Protein AF-A0A1Q3C301-F1 (afdb_monomer_lite)

Foldseek 3Di:
DWWWKAALVRDIDIWDWDFKWFDDPPDTHGDPDDDPPTDMDTPRGPDDDPQIDTAHPPDGDTDHGDDDDDDPDDDDDDADPDPCPPVDDPQRDPVSVVVVVVVVD

pLDDT: mean 87.2, std 5.56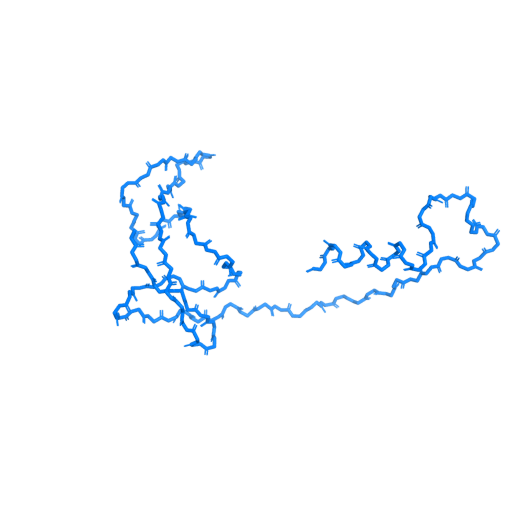, range [69.88, 94.62]

Sequence (105 aa):
MDVRVCTSEDSCRYARVSELFVYEKFYRVPAESAEAGDICALCGLDDIPIGETIADKITGKPLPAIKVEEPTVKMAFSINTSPFVGREGKYVTSRNLRDRLSREL

Radius of gyration: 21.72 Å; chains: 1; bounding box: 39×32×60 Å

InterPro domains:
  IPR009000 Translation protein, beta-barrel domain superfamily [SSF50447] (2-63)

Organism: Cephalotus follicularis (NCBI:txid3775)

Secondary structure (DSSP, 8-state):
-EEEEE-TTS-EEEEE--EEEEEETTEEEE-S---TT--EEEES--S--TT-EEE-TTT--PPPPP-PPPPS---------STTBTTB-S--SHHHHHHHHTTT-

Structure (mmCIF, N/CA/C/O backbone):
data_AF-A0A1Q3C301-F1
#
_entry.id   AF-A0A1Q3C301-F1
#
loop_
_atom_site.group_PDB
_atom_site.id
_atom_site.type_symbol
_atom_site.label_atom_id
_atom_site.label_alt_id
_atom_site.label_comp_id
_atom_site.label_asym_id
_atom_site.label_entity_id
_atom_site.label_seq_id
_atom_site.pdbx_PDB_ins_code
_atom_site.Cartn_x
_atom_site.Cartn_y
_atom_site.Cartn_z
_atom_site.occupancy
_atom_site.B_iso_or_equiv
_atom_site.auth_seq_id
_atom_site.auth_comp_id
_atom_site.auth_asym_id
_atom_site.auth_atom_id
_atom_site.pdbx_PDB_model_num
ATOM 1 N N . MET A 1 1 ? -1.293 7.584 19.315 1.00 81.38 1 MET A N 1
ATOM 2 C CA . MET A 1 1 ? -2.130 6.422 19.700 1.00 81.38 1 MET A CA 1
ATOM 3 C C . MET A 1 1 ? -1.373 5.138 19.377 1.00 81.38 1 MET A C 1
ATOM 5 O O . MET A 1 1 ? -0.902 5.016 18.254 1.00 81.38 1 MET A O 1
ATOM 9 N N . ASP A 1 2 ? -1.184 4.230 20.341 1.00 87.00 2 ASP A N 1
ATOM 10 C CA . ASP A 1 2 ? -0.484 2.954 20.100 1.00 87.00 2 ASP A CA 1
ATOM 11 C C . ASP A 1 2 ? -1.456 1.933 19.500 1.00 87.00 2 ASP A C 1
ATOM 13 O O . ASP A 1 2 ? -2.523 1.689 20.061 1.00 87.00 2 ASP A O 1
ATOM 17 N N . VAL A 1 3 ? -1.076 1.326 18.381 1.00 89.81 3 VAL A N 1
ATOM 18 C CA . VAL A 1 3 ? -1.897 0.378 17.621 1.00 89.81 3 VAL A CA 1
ATOM 19 C C . VAL A 1 3 ? -1.099 -0.874 17.290 1.00 89.81 3 VAL A C 1
ATOM 21 O O . VAL A 1 3 ? 0.133 -0.902 17.393 1.00 89.81 3 VAL A O 1
ATOM 24 N N . ARG A 1 4 ? -1.806 -1.925 16.883 1.00 89.62 4 ARG A N 1
ATOM 25 C CA . ARG A 1 4 ? -1.194 -3.149 16.383 1.00 89.62 4 ARG A CA 1
ATOM 26 C C . ARG A 1 4 ? -1.488 -3.281 14.897 1.00 89.62 4 ARG A C 1
ATOM 28 O O . ARG A 1 4 ? -2.645 -3.305 14.501 1.00 89.62 4 ARG A O 1
ATOM 35 N N . VAL A 1 5 ? -0.446 -3.360 14.084 1.00 89.00 5 VAL A N 1
ATOM 36 C CA . VAL A 1 5 ? -0.561 -3.618 12.647 1.00 89.00 5 VAL A CA 1
ATOM 37 C C . VAL A 1 5 ? -0.394 -5.112 12.443 1.00 89.00 5 VAL A C 1
ATOM 39 O O . VAL A 1 5 ? 0.609 -5.672 12.882 1.00 89.00 5 VAL A O 1
ATOM 42 N N . CYS A 1 6 ? -1.384 -5.755 11.842 1.00 87.94 6 CYS A N 1
ATOM 43 C CA . CYS A 1 6 ? -1.387 -7.188 11.596 1.00 87.94 6 CYS A CA 1
ATOM 44 C C . CYS A 1 6 ? -1.399 -7.479 10.102 1.00 87.94 6 CYS A C 1
ATOM 46 O O . CYS A 1 6 ? -2.154 -6.870 9.339 1.00 87.94 6 CYS A O 1
ATOM 48 N N . THR A 1 7 ? -0.575 -8.442 9.710 1.00 83.31 7 THR A N 1
ATOM 49 C CA . THR A 1 7 ? -0.526 -8.962 8.354 1.00 83.31 7 THR A CA 1
ATOM 50 C C . THR A 1 7 ? -1.623 -9.995 8.127 1.00 83.31 7 THR A C 1
ATOM 52 O O . THR A 1 7 ? -2.199 -10.561 9.060 1.00 83.31 7 THR A O 1
ATOM 55 N N . SER A 1 8 ? -1.861 -10.284 6.853 1.00 74.31 8 SER A N 1
ATOM 56 C CA . SER A 1 8 ? -2.686 -11.389 6.358 1.00 74.31 8 SER A CA 1
ATOM 57 C C . SER A 1 8 ? -2.339 -12.757 6.961 1.00 74.31 8 SER A C 1
ATOM 59 O O . SER A 1 8 ? -3.185 -13.644 6.996 1.00 74.31 8 SER A O 1
ATOM 61 N N . GLU A 1 9 ? -1.093 -12.932 7.411 1.00 70.12 9 GLU A N 1
ATOM 62 C CA . GLU A 1 9 ? -0.539 -14.183 7.946 1.00 70.12 9 GLU A CA 1
ATOM 63 C C . GLU A 1 9 ? -0.493 -14.197 9.487 1.00 70.12 9 GLU A C 1
ATOM 65 O O . GLU A 1 9 ? 0.259 -14.964 10.081 1.00 70.12 9 GLU A O 1
ATOM 70 N N . ASP A 1 10 ? -1.285 -13.336 10.140 1.00 69.88 10 ASP A N 1
ATOM 71 C CA . ASP A 1 10 ? -1.435 -13.235 11.605 1.00 69.88 10 ASP A CA 1
ATOM 72 C C . ASP A 1 10 ? -0.161 -12.785 12.355 1.00 69.88 10 ASP A C 1
ATOM 74 O O . ASP A 1 10 ? -0.095 -12.783 13.586 1.00 69.88 10 ASP A O 1
ATOM 78 N N . SER A 1 11 ? 0.862 -12.330 11.623 1.00 79.56 11 SER A N 1
ATOM 79 C CA . SER A 1 11 ? 2.011 -11.642 12.209 1.00 79.56 11 SER A CA 1
ATOM 80 C C . SER A 1 11 ? 1.614 -10.214 12.562 1.00 79.56 11 SER A C 1
ATOM 82 O O . SER A 1 11 ? 1.119 -9.470 11.716 1.00 79.56 11 SER A O 1
ATOM 84 N N . CYS A 1 12 ? 1.848 -9.803 13.806 1.00 83.62 12 CYS A N 1
ATOM 85 C CA . CYS A 1 12 ? 1.466 -8.481 14.283 1.00 83.62 12 CYS A CA 1
ATOM 86 C C . CYS A 1 12 ? 2.663 -7.722 14.866 1.00 83.62 12 CYS A C 1
ATOM 88 O O . CYS A 1 12 ? 3.451 -8.269 15.639 1.00 83.62 12 CYS A O 1
ATOM 90 N N . ARG A 1 13 ? 2.755 -6.426 14.555 1.00 87.62 13 ARG A N 1
ATOM 91 C CA . ARG A 1 13 ? 3.760 -5.500 15.091 1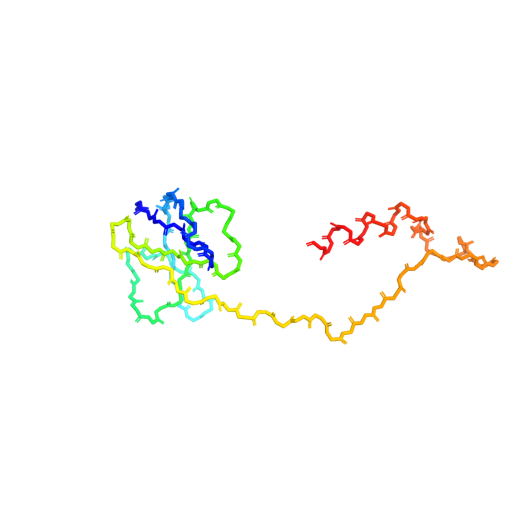.00 87.62 13 ARG A CA 1
ATOM 92 C C . ARG A 1 13 ? 3.110 -4.291 15.753 1.00 87.62 13 ARG A C 1
ATOM 94 O O . ARG A 1 13 ? 1.999 -3.895 15.403 1.00 87.62 13 ARG A O 1
ATOM 101 N N . TYR A 1 14 ? 3.806 -3.699 16.716 1.00 88.75 14 TYR A N 1
ATOM 102 C CA . TYR A 1 14 ? 3.351 -2.472 17.367 1.00 88.75 14 TYR A CA 1
ATOM 103 C C . TYR A 1 14 ? 3.784 -1.252 16.565 1.00 88.75 14 TYR A C 1
ATOM 105 O O . TYR A 1 14 ? 4.932 -1.166 16.135 1.00 88.75 14 TYR A O 1
ATOM 113 N N . ALA A 1 15 ? 2.868 -0.304 16.405 1.00 90.06 15 ALA A N 1
ATOM 114 C CA . ALA A 1 15 ? 3.126 0.969 15.753 1.00 90.06 15 ALA A CA 1
ATOM 115 C C . ALA A 1 15 ? 2.403 2.100 16.494 1.00 90.06 15 ALA A C 1
ATOM 117 O O . ALA A 1 15 ? 1.529 1.857 17.333 1.00 90.06 15 ALA A O 1
ATOM 118 N N . ARG A 1 16 ? 2.771 3.349 16.204 1.00 90.19 16 ARG A N 1
ATOM 119 C CA . ARG A 1 16 ? 2.183 4.525 16.847 1.00 90.19 16 ARG A CA 1
ATOM 120 C C . ARG A 1 16 ? 1.668 5.500 15.803 1.00 90.19 16 ARG A C 1
ATOM 122 O O . ARG A 1 16 ? 2.441 6.086 15.066 1.00 90.19 16 ARG A O 1
ATOM 129 N N . VAL A 1 17 ? 0.366 5.749 15.823 1.00 91.00 17 VAL A N 1
ATOM 130 C CA . VAL A 1 17 ? -0.251 6.811 15.024 1.00 91.00 17 VAL A CA 1
ATOM 131 C C . VAL A 1 17 ? 0.111 8.169 15.626 1.00 91.00 17 VAL A C 1
ATOM 133 O O . VAL A 1 17 ? -0.087 8.374 16.835 1.00 91.00 17 VAL A O 1
ATOM 136 N N . SER A 1 18 ? 0.620 9.075 14.789 1.00 91.69 18 SER A N 1
ATOM 137 C CA . SER A 1 18 ? 0.953 10.458 15.145 1.00 91.69 18 SER A CA 1
ATOM 138 C C . SER A 1 18 ? -0.182 11.434 14.842 1.00 91.69 18 SER A C 1
ATOM 140 O O . SER A 1 18 ? -0.533 12.230 15.706 1.00 91.69 18 SER A O 1
ATOM 142 N N . GLU A 1 19 ? -0.775 11.351 13.651 1.00 92.12 19 GLU A N 1
ATOM 143 C CA . GLU A 1 19 ? -1.835 12.256 13.189 1.00 92.12 19 GLU A CA 1
ATOM 144 C C . GLU A 1 19 ? -2.957 11.473 12.503 1.00 92.12 19 GLU A C 1
ATOM 146 O O . GLU A 1 19 ? -2.711 10.434 11.882 1.00 92.12 19 GLU A O 1
ATOM 151 N N . LEU A 1 20 ? -4.176 12.005 12.603 1.00 93.75 20 LEU A N 1
ATOM 152 C CA . LEU A 1 20 ? -5.387 11.478 11.986 1.00 93.75 20 LEU A CA 1
ATOM 153 C C . LEU A 1 20 ? -6.011 12.550 11.094 1.00 93.75 20 LEU A C 1
ATOM 155 O O . LEU A 1 20 ? -6.167 13.709 11.486 1.00 93.75 20 LEU A O 1
ATOM 159 N N . PHE A 1 21 ? -6.417 12.129 9.904 1.00 94.56 21 PHE A N 1
ATOM 160 C CA . PHE A 1 21 ? -7.169 12.954 8.980 1.00 94.56 21 PHE A CA 1
ATOM 161 C C . PHE A 1 21 ? -8.389 12.212 8.454 1.00 94.56 21 PHE A C 1
ATOM 163 O O . PHE A 1 21 ? -8.305 11.021 8.163 1.00 94.56 21 PHE A O 1
ATOM 170 N N . VAL A 1 22 ? -9.485 12.930 8.237 1.00 94.38 22 VAL A N 1
ATOM 171 C CA . VAL A 1 22 ? -10.695 12.413 7.584 1.00 94.38 22 VAL A CA 1
ATOM 172 C C . VAL A 1 22 ? -10.879 13.124 6.244 1.00 94.38 22 VAL A C 1
ATOM 174 O O . VAL A 1 22 ? -10.446 14.267 6.057 1.00 94.38 22 VAL A O 1
ATOM 177 N N . TYR A 1 23 ? -11.458 12.422 5.271 1.00 93.31 23 TYR A N 1
ATOM 178 C CA . TYR A 1 23 ? -11.775 13.001 3.971 1.00 93.31 23 TYR A CA 1
ATOM 179 C C . TYR A 1 23 ? -13.143 13.686 4.001 1.00 93.31 23 TYR A C 1
ATOM 181 O O . TYR A 1 23 ? -14.179 13.033 4.085 1.00 93.31 23 TYR A O 1
ATOM 189 N N . GLU A 1 24 ? -13.144 15.008 3.846 1.00 89.75 24 GLU A N 1
ATOM 190 C CA . GLU A 1 24 ? -14.348 15.796 3.605 1.00 89.75 24 GLU A CA 1
ATOM 191 C C . GLU A 1 24 ? -14.382 16.251 2.144 1.00 89.75 24 GLU A C 1
ATOM 193 O O . GLU A 1 24 ? -13.623 17.122 1.703 1.00 89.75 24 GLU A O 1
ATOM 198 N N . LYS A 1 25 ? -15.301 15.666 1.367 1.00 88.56 25 LYS A N 1
ATOM 199 C CA . LYS A 1 25 ? -15.420 15.883 -0.085 1.00 88.56 25 LYS A CA 1
ATOM 200 C C . LYS A 1 25 ? -14.111 15.525 -0.805 1.00 88.56 25 LYS A C 1
ATOM 202 O O . LYS A 1 25 ? -13.792 14.352 -0.947 1.00 88.56 25 LYS A O 1
ATOM 207 N N . PHE A 1 26 ? -13.368 16.530 -1.266 1.00 89.94 26 PHE A N 1
ATOM 208 C CA . PHE A 1 26 ? -12.097 16.381 -1.979 1.00 89.94 26 PHE A CA 1
ATOM 209 C C . PHE A 1 26 ? -10.895 16.824 -1.140 1.00 89.94 26 PHE A C 1
ATOM 211 O O . PHE A 1 26 ? -9.771 16.842 -1.638 1.00 89.94 26 PHE A O 1
ATOM 218 N N . TYR A 1 27 ? -11.127 17.207 0.116 1.00 89.94 27 TYR A N 1
ATOM 219 C CA . TYR A 1 27 ? -10.099 17.729 1.000 1.00 89.94 27 TYR A CA 1
ATOM 220 C C . TYR A 1 27 ? -9.877 16.793 2.174 1.00 89.94 27 TYR A C 1
ATOM 222 O O . TYR A 1 27 ? -10.782 16.114 2.654 1.00 89.94 27 TYR A O 1
ATOM 230 N N . ARG A 1 28 ? -8.633 16.778 2.639 1.00 92.25 28 ARG A N 1
ATOM 231 C CA . ARG A 1 28 ? -8.227 16.061 3.835 1.00 92.25 28 ARG A CA 1
ATOM 232 C C . ARG A 1 28 ? -8.170 17.055 4.990 1.00 92.25 28 ARG A C 1
ATOM 234 O O . ARG A 1 28 ? -7.402 18.013 4.911 1.00 92.25 28 ARG A O 1
ATOM 241 N N . VAL A 1 29 ? -8.955 16.826 6.039 1.00 93.81 29 VAL A N 1
ATOM 242 C CA . VAL A 1 29 ? -9.020 17.695 7.223 1.00 93.81 29 VAL A CA 1
ATOM 243 C C . VAL A 1 29 ? -8.489 16.961 8.460 1.00 93.81 29 VAL A C 1
ATOM 245 O O . VAL A 1 29 ? -8.722 15.757 8.584 1.00 93.81 29 VAL A O 1
ATOM 248 N N . PRO A 1 30 ? -7.734 17.629 9.355 1.00 94.62 30 PRO A N 1
ATOM 249 C CA . PRO A 1 30 ? -7.331 17.034 10.628 1.00 94.62 30 PRO A CA 1
ATOM 250 C C . PRO A 1 30 ? -8.563 16.694 11.470 1.00 94.62 30 PRO A C 1
ATOM 252 O O . PRO A 1 30 ? -9.489 17.501 11.543 1.00 94.62 30 PRO A O 1
ATOM 255 N N . ALA A 1 31 ? -8.561 15.532 12.118 1.00 93.00 31 ALA A N 1
ATOM 256 C CA . ALA A 1 31 ? -9.665 15.083 12.962 1.00 93.00 31 ALA A CA 1
ATOM 257 C C . ALA A 1 31 ? -9.142 14.469 14.267 1.00 93.00 31 ALA A C 1
ATOM 259 O O . ALA A 1 31 ? -8.067 13.872 14.293 1.00 93.00 31 ALA A O 1
ATOM 260 N N . GLU A 1 32 ? -9.910 14.598 15.351 1.00 91.38 32 GLU A N 1
ATOM 261 C CA . GLU A 1 32 ? -9.568 13.996 16.651 1.00 91.38 32 GLU A CA 1
ATOM 262 C C . GLU A 1 32 ? -10.016 12.532 16.762 1.00 91.38 32 GLU A C 1
ATOM 264 O O . GLU A 1 32 ? -9.425 11.752 17.507 1.00 91.38 32 GLU A O 1
ATOM 269 N N . SER A 1 33 ? -11.049 12.147 16.011 1.00 90.62 33 SER A N 1
ATOM 270 C CA . SER A 1 33 ? -11.583 10.785 15.977 1.00 90.62 33 SER A CA 1
ATOM 271 C C . SER A 1 33 ? -12.145 10.456 14.594 1.00 90.62 33 SER A C 1
ATOM 273 O O . SER A 1 33 ? -12.424 11.355 13.802 1.00 90.62 33 SER A O 1
ATOM 275 N N . ALA A 1 34 ? -12.248 9.161 14.303 1.00 92.75 34 ALA A N 1
ATOM 276 C CA . ALA A 1 34 ? -12.884 8.617 13.111 1.00 92.75 34 ALA A CA 1
ATOM 277 C C . ALA A 1 34 ? -13.752 7.432 13.539 1.00 92.75 34 ALA A C 1
ATOM 279 O O . ALA A 1 34 ? -13.371 6.676 14.442 1.00 92.75 34 ALA A O 1
ATOM 280 N N . GLU A 1 35 ? -14.906 7.277 12.905 1.00 92.50 35 GLU A N 1
ATOM 281 C CA . GLU A 1 35 ? -15.871 6.235 13.224 1.00 92.50 35 GLU A CA 1
ATOM 282 C C . GLU A 1 35 ? -15.895 5.132 12.159 1.00 92.50 35 GLU A C 1
ATOM 284 O O . GLU A 1 35 ? -15.283 5.211 11.090 1.00 92.50 35 GLU A O 1
ATOM 289 N N . ALA A 1 36 ? -16.597 4.042 12.471 1.00 92.12 36 ALA A N 1
ATOM 290 C CA . ALA A 1 36 ? -16.776 2.951 11.529 1.00 92.12 36 ALA A CA 1
ATOM 291 C C . ALA A 1 36 ? -17.567 3.432 10.301 1.00 92.12 36 ALA A C 1
ATOM 293 O O . ALA A 1 36 ? -18.718 3.843 10.417 1.00 92.12 36 ALA A O 1
ATOM 294 N N . GLY A 1 37 ? -16.953 3.321 9.122 1.00 90.75 37 GLY A N 1
ATOM 295 C CA . GLY A 1 37 ? -17.517 3.795 7.855 1.00 90.75 37 GLY A CA 1
ATOM 296 C C . GLY A 1 37 ? -16.777 4.996 7.268 1.00 90.75 37 GLY A C 1
ATOM 297 O O . GLY A 1 37 ? -16.924 5.260 6.075 1.00 90.75 37 GLY A O 1
ATOM 298 N N . ASP A 1 38 ? -15.933 5.663 8.057 1.00 91.50 38 ASP A N 1
ATOM 299 C CA . ASP A 1 38 ? -15.133 6.782 7.574 1.00 91.50 38 ASP A CA 1
ATOM 300 C C . ASP A 1 38 ? -13.941 6.319 6.736 1.00 91.50 38 ASP A C 1
ATOM 302 O O . ASP A 1 38 ? -13.269 5.325 7.025 1.00 91.50 38 ASP A O 1
ATOM 306 N N . ILE A 1 39 ? -13.627 7.113 5.713 1.00 93.25 39 ILE A N 1
ATOM 307 C CA . ILE A 1 39 ? -12.356 7.024 5.000 1.00 93.25 39 ILE A CA 1
ATOM 308 C C . ILE A 1 39 ? -11.409 8.024 5.660 1.00 93.25 39 ILE A C 1
ATOM 310 O O . ILE A 1 39 ? -11.636 9.236 5.621 1.00 93.25 39 ILE A O 1
ATOM 314 N N . CYS A 1 40 ? -10.341 7.511 6.265 1.00 93.44 40 CYS A N 1
ATOM 315 C CA . CYS A 1 40 ? -9.347 8.304 6.975 1.00 93.44 40 CYS A CA 1
ATOM 316 C C . CYS A 1 40 ? -7.925 8.022 6.474 1.00 93.44 40 CYS A C 1
ATOM 318 O O . CYS A 1 40 ? -7.649 7.006 5.836 1.00 93.44 40 CYS A O 1
ATOM 320 N N . ALA A 1 41 ? -7.018 8.951 6.758 1.00 92.69 41 ALA A N 1
ATOM 321 C CA . ALA A 1 41 ? -5.589 8.798 6.543 1.00 92.69 41 ALA A CA 1
ATOM 322 C C . ALA A 1 41 ? -4.857 8.962 7.875 1.00 92.69 41 ALA A C 1
ATOM 324 O O . ALA A 1 41 ? -5.156 9.863 8.660 1.00 92.69 41 ALA A O 1
ATOM 325 N N . LEU A 1 42 ? -3.876 8.095 8.104 1.00 92.38 42 LEU A N 1
ATOM 326 C CA . LEU A 1 42 ? -3.083 8.043 9.326 1.00 92.38 42 LEU A CA 1
ATOM 327 C C . LEU A 1 42 ? -1.624 8.353 8.998 1.00 92.38 42 LEU A C 1
ATOM 329 O O . LEU A 1 42 ? -1.109 7.910 7.971 1.00 92.38 42 LEU A O 1
ATOM 333 N N . CYS A 1 43 ? -0.953 9.077 9.888 1.00 91.44 43 CYS A N 1
ATOM 334 C CA . CYS A 1 43 ? 0.488 9.321 9.821 1.00 91.44 43 CYS A CA 1
ATOM 335 C C . CYS A 1 43 ? 1.215 8.628 10.984 1.00 91.44 43 CYS A C 1
ATOM 337 O O . CYS A 1 43 ? 0.613 8.318 12.015 1.00 91.44 43 CYS A O 1
ATOM 339 N N . GLY A 1 44 ? 2.528 8.424 10.832 1.00 88.06 44 GLY A N 1
ATOM 340 C CA . GLY A 1 44 ? 3.401 7.867 11.879 1.00 88.06 44 GLY A CA 1
ATOM 341 C C . GLY A 1 44 ? 3.516 6.342 11.877 1.00 88.06 44 GLY A C 1
ATOM 342 O O . GLY A 1 44 ? 4.102 5.762 12.785 1.00 88.06 44 GLY A O 1
ATOM 343 N N . LEU A 1 45 ? 2.959 5.688 10.859 1.00 87.06 45 LEU A N 1
ATOM 344 C CA . LEU A 1 45 ? 3.054 4.250 10.677 1.00 87.06 45 LEU A CA 1
ATOM 345 C C . LEU A 1 45 ? 4.103 3.941 9.610 1.00 87.06 45 LEU A C 1
ATOM 347 O O . LEU A 1 45 ? 3.975 4.391 8.473 1.00 87.06 45 LEU A O 1
ATOM 351 N N . ASP A 1 46 ? 5.116 3.165 9.981 1.00 81.31 46 ASP A N 1
ATOM 352 C CA . ASP A 1 46 ? 6.178 2.778 9.060 1.00 81.31 46 ASP A CA 1
ATOM 353 C C . ASP A 1 46 ? 5.776 1.539 8.247 1.00 81.31 46 ASP A C 1
ATOM 355 O O . ASP A 1 46 ? 5.276 0.549 8.795 1.00 81.31 46 ASP A O 1
ATOM 359 N N . ASP A 1 47 ? 6.035 1.619 6.939 1.00 79.06 47 ASP A N 1
ATOM 360 C CA . ASP A 1 47 ? 6.082 0.504 5.984 1.00 79.06 47 ASP A CA 1
ATOM 361 C C . ASP A 1 47 ? 4.854 -0.427 5.996 1.00 79.06 47 ASP A C 1
ATOM 363 O O . ASP A 1 47 ? 4.991 -1.642 6.127 1.00 79.06 47 ASP A O 1
ATOM 367 N N . ILE A 1 48 ? 3.638 0.133 5.932 1.00 84.69 48 ILE A N 1
ATOM 368 C CA . ILE A 1 48 ? 2.381 -0.637 5.862 1.00 84.69 48 ILE A CA 1
ATOM 369 C C . ILE A 1 48 ? 2.040 -0.964 4.397 1.00 84.69 48 ILE A C 1
ATOM 371 O O . ILE A 1 48 ? 1.599 -0.066 3.670 1.00 84.69 48 ILE A O 1
ATOM 375 N N . PRO A 1 49 ? 2.195 -2.221 3.942 1.00 83.94 49 PRO A N 1
ATOM 376 C CA . PRO A 1 49 ? 1.724 -2.647 2.633 1.00 83.94 49 PRO A CA 1
ATOM 377 C C . PRO A 1 49 ? 0.194 -2.727 2.546 1.00 83.94 49 PRO A C 1
ATOM 379 O O . PRO A 1 49 ? -0.538 -2.830 3.533 1.00 83.94 49 PRO A O 1
ATOM 382 N N . ILE A 1 50 ? -0.297 -2.705 1.307 1.00 84.69 50 ILE A N 1
ATOM 383 C CA . ILE A 1 50 ? -1.722 -2.831 0.996 1.00 84.69 50 ILE A CA 1
ATOM 384 C C . ILE A 1 50 ? -2.230 -4.199 1.464 1.00 84.69 50 ILE A C 1
ATOM 386 O O . ILE A 1 50 ? -1.654 -5.233 1.131 1.00 84.69 50 ILE A O 1
ATOM 390 N N . GLY A 1 51 ? -3.347 -4.196 2.192 1.00 84.19 51 GLY A N 1
ATOM 391 C CA . GLY A 1 51 ? -3.993 -5.407 2.704 1.00 84.19 51 GLY A CA 1
ATOM 392 C C . GLY A 1 51 ? -3.696 -5.714 4.172 1.00 84.19 51 GLY A C 1
ATOM 393 O O . GLY A 1 51 ? -4.314 -6.622 4.723 1.00 84.19 51 GLY A O 1
ATOM 394 N N . GLU A 1 52 ? -2.815 -4.957 4.831 1.00 88.06 52 GLU A N 1
ATOM 395 C CA . GLU A 1 52 ? -2.640 -5.051 6.283 1.00 88.06 52 GLU A CA 1
ATOM 396 C C . GLU A 1 52 ? -3.787 -4.395 7.057 1.00 88.06 52 GLU A C 1
ATOM 398 O O . GLU A 1 52 ? -4.470 -3.486 6.581 1.00 88.06 52 GLU A O 1
ATOM 403 N N . THR A 1 53 ? -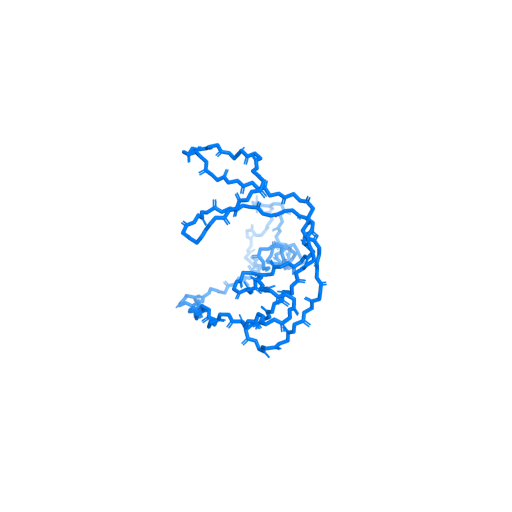3.990 -4.859 8.290 1.00 90.25 53 THR A N 1
ATOM 404 C CA . THR A 1 53 ? -5.039 -4.362 9.185 1.00 90.25 53 THR A CA 1
ATOM 405 C C . THR A 1 53 ? -4.430 -3.640 10.377 1.00 90.25 53 THR A C 1
ATOM 407 O O . THR A 1 53 ? -3.656 -4.224 11.135 1.00 90.25 53 THR A O 1
ATOM 410 N N . ILE A 1 54 ? -4.838 -2.392 10.603 1.00 90.56 54 ILE A N 1
ATOM 411 C CA . ILE A 1 54 ? -4.548 -1.661 11.840 1.00 90.56 54 ILE A CA 1
ATOM 412 C C . ILE A 1 54 ? -5.656 -1.989 12.837 1.00 90.56 54 ILE A C 1
ATOM 414 O O . ILE A 1 54 ? -6.824 -1.690 12.599 1.00 90.56 54 ILE A O 1
ATOM 418 N N . ALA A 1 55 ? -5.294 -2.620 13.943 1.00 90.19 55 ALA A N 1
ATOM 419 C CA . ALA A 1 55 ? -6.226 -3.109 14.941 1.00 90.19 55 ALA A CA 1
ATOM 420 C C . ALA A 1 55 ? -5.854 -2.627 16.351 1.00 90.19 55 ALA A C 1
ATOM 422 O O . ALA A 1 55 ? -4.762 -2.103 16.606 1.00 90.19 55 ALA A O 1
ATOM 423 N N . ASP A 1 56 ? -6.788 -2.828 17.281 1.00 89.62 56 ASP A N 1
ATOM 424 C CA . ASP A 1 56 ? -6.567 -2.545 18.695 1.00 89.62 56 ASP A CA 1
ATOM 425 C C . ASP A 1 56 ? -5.371 -3.334 19.252 1.00 89.62 56 ASP A C 1
ATOM 427 O O . ASP A 1 56 ? -5.125 -4.491 18.894 1.00 89.62 56 ASP A O 1
ATOM 431 N N . LYS A 1 57 ? -4.640 -2.706 20.176 1.00 86.56 57 LYS A N 1
ATOM 432 C CA . LYS A 1 57 ? -3.420 -3.259 20.767 1.00 86.56 57 LYS A CA 1
ATOM 433 C C . LYS A 1 57 ? -3.670 -4.561 21.536 1.00 86.56 57 LYS A C 1
ATOM 435 O O . LYS A 1 57 ? -2.804 -5.436 21.539 1.00 86.56 57 LYS A O 1
ATOM 440 N N . ILE A 1 58 ? -4.820 -4.676 22.202 1.00 82.75 58 ILE A N 1
ATOM 441 C CA . ILE A 1 58 ? -5.119 -5.738 23.170 1.00 82.75 58 ILE A CA 1
ATOM 442 C C . ILE A 1 58 ? -5.975 -6.828 22.522 1.00 82.75 58 ILE A C 1
ATOM 444 O O . ILE A 1 58 ? -5.682 -8.013 22.656 1.00 82.75 58 ILE A O 1
ATOM 448 N N . THR A 1 59 ? -7.028 -6.428 21.812 1.00 81.25 59 THR A N 1
ATOM 449 C CA . THR A 1 59 ? -8.089 -7.336 21.337 1.00 81.25 59 THR A CA 1
ATOM 450 C C . THR A 1 59 ? -8.238 -7.380 19.821 1.00 81.25 59 THR A C 1
ATOM 452 O O . THR A 1 59 ? -9.066 -8.136 19.309 1.00 81.25 59 THR A O 1
ATOM 455 N N . GLY A 1 60 ? -7.434 -6.597 19.096 1.00 76.38 60 GLY A N 1
ATOM 456 C CA . GLY A 1 60 ? -7.490 -6.511 17.646 1.00 76.38 60 GLY A CA 1
ATOM 457 C C . GLY A 1 60 ? -7.361 -7.878 16.977 1.00 76.38 60 GLY A C 1
ATOM 458 O O . GLY A 1 60 ? -6.625 -8.746 17.448 1.00 76.38 60 GLY A O 1
ATOM 459 N N . LYS A 1 61 ? -8.068 -8.077 15.868 1.00 81.25 61 LYS A N 1
ATOM 460 C CA . LYS A 1 61 ? -7.907 -9.238 14.985 1.00 81.25 61 LYS A CA 1
ATOM 461 C C . LYS A 1 61 ? -7.626 -8.734 13.572 1.00 81.25 61 LYS A C 1
ATOM 463 O O . LYS A 1 61 ? -8.209 -7.712 13.201 1.00 81.25 61 LYS A O 1
ATOM 468 N N . PRO A 1 62 ? -6.751 -9.402 12.804 1.00 85.69 62 PRO A N 1
ATOM 469 C CA . PRO A 1 62 ? -6.576 -9.064 11.400 1.00 85.69 62 PRO A CA 1
ATOM 470 C C . PRO A 1 62 ? -7.884 -9.282 10.639 1.00 85.69 62 PRO A C 1
ATOM 472 O O . PRO A 1 62 ? -8.645 -10.211 10.931 1.00 85.69 62 PRO A O 1
ATOM 475 N N . LEU A 1 63 ? -8.143 -8.417 9.663 1.00 86.62 63 LEU A N 1
ATOM 476 C CA . LEU A 1 63 ? -9.205 -8.649 8.698 1.00 86.62 63 LEU A CA 1
ATOM 477 C C . LEU A 1 63 ? -8.748 -9.697 7.671 1.00 86.62 63 LEU A C 1
ATOM 479 O O . LEU A 1 63 ? -7.546 -9.868 7.455 1.00 86.62 63 LEU A O 1
ATOM 483 N N . PRO A 1 64 ? -9.692 -10.403 7.023 1.00 82.94 64 PRO A N 1
ATOM 484 C CA . PRO A 1 64 ? -9.360 -11.318 5.941 1.00 82.94 64 PRO A CA 1
ATOM 485 C C . PRO A 1 64 ? -8.583 -10.607 4.832 1.00 82.94 64 PRO A C 1
ATOM 487 O O . PRO A 1 64 ? -8.975 -9.531 4.379 1.00 82.94 64 PRO A O 1
ATOM 490 N N . ALA A 1 65 ? -7.503 -11.237 4.377 1.00 78.50 65 ALA A N 1
ATOM 491 C CA . ALA A 1 65 ? -6.669 -10.705 3.313 1.00 78.50 65 ALA A CA 1
ATOM 492 C C . ALA A 1 65 ? -7.471 -10.509 2.020 1.00 78.50 65 ALA A C 1
ATOM 494 O O . ALA A 1 65 ? -8.241 -11.382 1.603 1.00 78.50 65 ALA A O 1
ATOM 495 N N . ILE A 1 66 ? -7.247 -9.379 1.352 1.00 80.12 66 ILE A N 1
ATOM 496 C CA . ILE A 1 66 ? -7.784 -9.149 0.012 1.00 80.12 66 ILE A CA 1
ATOM 497 C C . ILE A 1 66 ? -7.017 -10.054 -0.954 1.00 80.12 66 ILE A C 1
ATOM 499 O O . ILE A 1 66 ? -5.792 -9.983 -1.051 1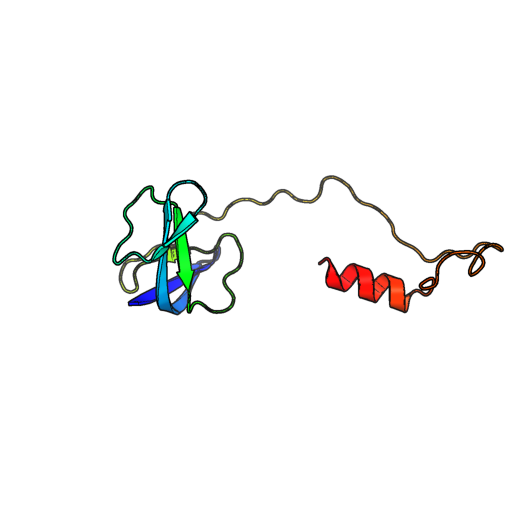.00 80.12 66 ILE A O 1
ATOM 503 N N . LYS A 1 67 ? -7.737 -10.915 -1.677 1.00 74.56 67 LYS A N 1
ATOM 504 C CA . LYS A 1 67 ? -7.136 -11.780 -2.692 1.00 74.56 67 LYS A CA 1
ATOM 505 C C . LYS A 1 67 ? -6.800 -10.945 -3.926 1.00 74.56 67 LYS A C 1
ATOM 507 O O . LYS A 1 67 ? -7.688 -10.603 -4.701 1.00 74.56 67 LYS A O 1
ATOM 512 N N . VAL A 1 68 ? -5.523 -10.617 -4.094 1.00 78.06 68 VAL A N 1
ATOM 513 C CA . VAL A 1 68 ? -5.019 -10.001 -5.325 1.00 78.06 68 VAL A CA 1
ATOM 514 C C . VAL A 1 68 ? -4.923 -11.089 -6.393 1.00 78.06 68 VAL A C 1
ATOM 516 O O . VAL A 1 68 ? -4.321 -12.138 -6.161 1.00 78.06 68 VAL A O 1
ATOM 519 N N . GLU A 1 69 ? -5.567 -10.873 -7.539 1.00 76.12 69 GLU A N 1
ATOM 520 C CA . GLU A 1 69 ? -5.474 -11.801 -8.665 1.00 76.12 6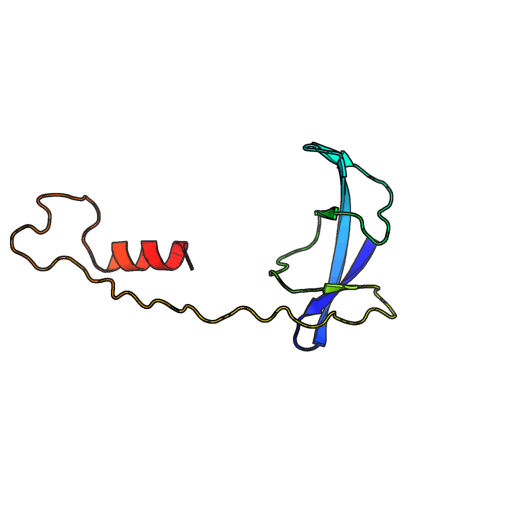9 GLU A CA 1
ATOM 521 C C . GLU A 1 69 ? -4.094 -11.722 -9.318 1.00 76.12 69 GLU A C 1
ATOM 523 O O . GLU A 1 69 ? -3.495 -10.652 -9.443 1.00 76.12 69 GLU A O 1
ATOM 528 N N . GLU A 1 70 ? -3.590 -12.875 -9.746 1.00 81.81 70 GLU A N 1
ATOM 529 C CA . GLU A 1 70 ? -2.337 -12.939 -10.487 1.00 81.81 70 GLU A CA 1
ATOM 530 C C . GLU A 1 70 ? -2.462 -12.218 -11.840 1.00 81.81 70 GLU A C 1
ATOM 532 O O . GLU A 1 70 ? -3.540 -12.199 -12.445 1.00 81.81 70 GLU A O 1
ATOM 537 N N . PRO A 1 71 ? -1.362 -11.646 -12.361 1.00 81.50 71 PRO A N 1
ATOM 538 C CA . PRO A 1 71 ? -1.384 -10.972 -13.650 1.00 81.50 71 PRO A CA 1
ATOM 539 C C . PRO A 1 71 ? -1.834 -11.929 -14.759 1.00 81.50 71 PRO A C 1
ATOM 541 O O . PRO A 1 71 ? -1.219 -12.967 -15.013 1.00 81.50 71 PRO A O 1
ATOM 544 N N . THR A 1 72 ? -2.892 -11.540 -15.467 1.00 89.94 72 THR A N 1
ATOM 545 C CA . THR A 1 72 ? -3.477 -12.318 -16.571 1.00 89.94 72 THR A CA 1
ATOM 546 C C . THR A 1 72 ? -2.678 -12.206 -17.870 1.00 89.94 72 THR A C 1
ATOM 548 O O . THR A 1 72 ? -2.818 -13.040 -18.764 1.00 89.94 72 THR A O 1
ATOM 551 N N . VAL A 1 73 ? -1.810 -11.196 -17.978 1.00 89.19 73 VAL A N 1
ATOM 552 C CA . VAL A 1 73 ? -0.988 -10.920 -19.159 1.00 89.19 73 VAL A CA 1
ATOM 553 C C . VAL A 1 73 ? 0.487 -11.050 -18.805 1.00 89.19 73 VAL A C 1
ATOM 555 O O . VAL A 1 73 ? 0.962 -10.485 -17.822 1.00 89.19 73 VAL A O 1
ATOM 558 N N . LYS A 1 74 ? 1.232 -11.767 -19.649 1.00 88.44 74 LYS A N 1
ATOM 559 C CA . LYS A 1 74 ? 2.690 -11.890 -19.565 1.00 88.44 74 LYS A CA 1
ATOM 560 C C . LYS A 1 74 ? 3.308 -11.256 -20.803 1.00 88.44 74 LYS A C 1
ATOM 562 O O . LYS A 1 74 ? 2.888 -11.545 -21.920 1.00 88.44 74 LYS A O 1
ATOM 567 N N . MET A 1 75 ? 4.311 -10.406 -20.607 1.00 89.69 75 MET A N 1
ATOM 568 C CA . MET A 1 75 ? 5.073 -9.781 -21.689 1.00 89.69 75 MET A CA 1
ATOM 569 C C . MET A 1 75 ? 6.561 -10.070 -21.505 1.00 89.69 75 MET A C 1
ATOM 571 O O . MET A 1 75 ? 7.074 -10.031 -20.388 1.00 89.69 75 MET A O 1
ATOM 575 N N . ALA A 1 76 ? 7.251 -10.364 -22.606 1.00 90.62 76 ALA A N 1
ATOM 576 C CA . ALA A 1 76 ? 8.694 -10.551 -22.617 1.00 90.62 76 ALA A CA 1
ATOM 577 C C . ALA A 1 76 ? 9.375 -9.245 -23.039 1.00 90.62 76 ALA A C 1
ATOM 579 O O . ALA A 1 76 ? 9.121 -8.731 -24.127 1.00 90.62 76 ALA A O 1
ATOM 580 N N . PHE A 1 77 ? 10.254 -8.728 -22.184 1.00 91.38 77 PHE A N 1
ATOM 581 C CA . PHE A 1 77 ? 11.066 -7.552 -22.477 1.00 91.38 77 PHE A CA 1
ATOM 582 C C . PHE A 1 77 ? 12.502 -7.983 -22.778 1.00 91.38 77 PHE A C 1
ATOM 584 O O . PHE A 1 77 ? 13.121 -8.698 -21.989 1.00 91.38 77 PHE A O 1
ATOM 591 N N . SER A 1 78 ? 13.051 -7.528 -23.903 1.00 90.75 78 SER A N 1
ATOM 592 C CA . SER A 1 78 ? 14.444 -7.764 -24.288 1.00 90.75 78 SER A CA 1
ATOM 593 C C . SER A 1 78 ? 15.081 -6.496 -24.844 1.00 90.75 78 SER A C 1
ATOM 595 O O . SER A 1 78 ? 14.396 -5.565 -25.267 1.00 90.75 78 SER A O 1
ATOM 597 N N . ILE A 1 79 ? 16.413 -6.465 -24.872 1.00 91.75 79 ILE A N 1
ATOM 598 C CA . ILE A 1 79 ? 17.139 -5.420 -25.599 1.00 91.75 79 ILE A CA 1
ATOM 599 C C . ILE A 1 79 ? 16.926 -5.559 -27.108 1.00 91.75 79 ILE A C 1
ATOM 601 O O . ILE A 1 79 ? 16.661 -6.652 -27.612 1.00 91.75 79 ILE A O 1
ATOM 605 N N . ASN A 1 80 ? 17.088 -4.456 -27.834 1.00 88.56 80 ASN A N 1
ATOM 606 C CA . ASN A 1 80 ? 17.095 -4.478 -29.290 1.00 88.56 80 ASN A CA 1
ATOM 607 C C . ASN A 1 80 ? 18.461 -4.978 -29.797 1.00 88.56 80 ASN A C 1
ATOM 609 O O . ASN A 1 80 ? 19.481 -4.347 -29.531 1.00 88.56 80 ASN A O 1
ATOM 613 N N . THR A 1 81 ? 18.480 -6.088 -30.536 1.00 87.75 81 THR A N 1
ATOM 614 C CA . THR A 1 81 ? 19.688 -6.674 -31.154 1.00 87.75 81 THR A CA 1
ATOM 615 C C . THR A 1 81 ? 19.752 -6.468 -32.673 1.00 87.75 81 THR A C 1
ATOM 617 O O . THR A 1 81 ? 20.615 -7.032 -33.342 1.00 87.75 81 THR A O 1
ATOM 620 N N . SER A 1 82 ? 18.843 -5.670 -33.240 1.00 88.50 82 SER A N 1
ATOM 621 C CA . SER A 1 82 ? 18.791 -5.395 -34.681 1.00 88.50 82 SER A CA 1
ATOM 622 C C . SER A 1 82 ? 19.864 -4.386 -35.137 1.00 88.50 82 SER A C 1
ATOM 624 O O . SER A 1 82 ? 20.392 -3.632 -34.315 1.00 88.50 82 SER A O 1
ATOM 626 N N . PRO A 1 83 ? 20.128 -4.262 -36.456 1.00 86.94 83 PRO A N 1
ATOM 627 C CA . PRO A 1 83 ? 21.040 -3.253 -37.021 1.00 86.94 83 PRO A CA 1
ATOM 628 C C . PRO A 1 83 ? 20.634 -1.789 -36.769 1.00 86.94 83 PRO A C 1
ATOM 630 O O . PRO A 1 83 ? 21.382 -0.866 -37.099 1.00 86.94 83 PRO A O 1
ATOM 633 N N . PHE A 1 84 ? 19.435 -1.562 -36.226 1.00 85.56 84 PHE A N 1
ATOM 634 C CA . PHE A 1 84 ? 18.915 -0.242 -35.876 1.00 85.56 84 PHE A CA 1
ATOM 635 C C . PHE A 1 84 ? 19.182 0.137 -34.412 1.00 85.56 84 PHE A C 1
ATOM 637 O O . PHE A 1 84 ? 18.816 1.236 -33.994 1.00 85.56 84 PHE A O 1
ATOM 644 N N . VAL A 1 85 ? 19.814 -0.742 -33.624 1.00 84.94 85 VAL A N 1
ATOM 645 C CA . VAL A 1 85 ? 20.167 -0.447 -32.231 1.00 84.94 85 VAL A CA 1
ATOM 646 C C . VAL A 1 85 ? 20.997 0.840 -32.140 1.00 84.94 85 VAL A C 1
ATOM 648 O O . VAL A 1 85 ? 21.944 1.047 -32.895 1.00 84.94 85 VAL A O 1
ATOM 651 N N . GLY A 1 86 ? 20.606 1.739 -31.235 1.00 79.44 86 GLY A N 1
ATOM 652 C CA . GLY A 1 86 ? 21.297 3.011 -31.011 1.00 79.44 86 GLY A CA 1
ATOM 653 C C . GLY A 1 86 ? 21.036 4.104 -32.055 1.00 79.44 86 GLY A C 1
ATOM 654 O O . GLY A 1 86 ? 21.560 5.202 -31.891 1.00 79.44 86 GLY A O 1
ATOM 655 N N . ARG A 1 87 ? 20.221 3.852 -33.094 1.00 81.88 87 ARG A N 1
ATOM 656 C CA . ARG A 1 87 ? 19.743 4.919 -33.998 1.00 81.88 87 ARG A CA 1
ATOM 657 C C . ARG A 1 87 ? 18.664 5.783 -33.351 1.00 81.88 87 ARG A C 1
ATOM 659 O O . ARG A 1 87 ? 18.611 6.981 -33.595 1.00 81.88 87 ARG A O 1
ATOM 666 N N . GLU A 1 88 ? 17.848 5.169 -32.501 1.00 82.44 88 GLU A N 1
ATOM 667 C CA . GLU A 1 88 ? 16.835 5.828 -31.685 1.00 82.44 88 GLU A CA 1
ATOM 668 C C . GLU A 1 88 ? 16.896 5.283 -30.254 1.00 82.44 88 GLU A C 1
ATOM 670 O O . GLU A 1 88 ? 17.148 4.096 -30.032 1.00 82.44 88 GLU A O 1
ATOM 675 N N . GLY A 1 89 ? 16.656 6.162 -29.279 1.00 81.06 89 GLY A N 1
ATOM 676 C CA . GLY A 1 89 ? 16.671 5.818 -27.858 1.00 81.06 89 GLY A CA 1
ATOM 677 C C . GLY A 1 89 ? 18.063 5.872 -27.216 1.00 81.06 89 GLY A C 1
ATOM 678 O O . GLY A 1 89 ? 19.045 5.329 -27.712 1.00 81.06 89 GLY A O 1
ATOM 679 N N . LYS A 1 90 ? 18.141 6.523 -26.049 1.00 85.12 90 LYS A N 1
ATOM 680 C CA . LYS A 1 90 ? 19.384 6.686 -25.271 1.00 85.12 90 LYS A CA 1
ATOM 681 C C . LYS A 1 90 ? 19.703 5.477 -24.379 1.00 85.12 90 LYS A C 1
ATOM 683 O O . LYS A 1 90 ? 20.860 5.232 -24.050 1.00 85.12 90 LYS A O 1
ATOM 688 N N . TYR A 1 91 ? 18.683 4.720 -23.976 1.00 86.62 91 TYR A N 1
ATOM 689 C CA . TYR A 1 91 ? 18.780 3.654 -22.977 1.00 86.62 91 TYR A CA 1
ATOM 690 C C . TYR A 1 91 ? 18.432 2.295 -23.592 1.00 86.62 91 TYR A C 1
ATOM 692 O O . TYR A 1 91 ? 17.314 1.814 -23.459 1.00 86.62 91 TYR A O 1
ATOM 700 N N . VAL A 1 92 ? 19.399 1.681 -24.276 1.00 86.75 92 VAL A N 1
ATOM 701 C CA . VAL A 1 92 ? 19.179 0.453 -25.074 1.00 86.75 92 VAL A CA 1
ATOM 702 C C . VAL A 1 92 ? 19.902 -0.788 -24.535 1.00 86.75 92 VAL A C 1
ATOM 704 O O . VAL A 1 92 ? 19.851 -1.852 -25.144 1.00 86.75 92 VAL A O 1
ATOM 707 N N . THR A 1 93 ? 20.597 -0.670 -23.401 1.00 89.12 93 THR A N 1
ATOM 708 C CA . THR A 1 93 ? 21.385 -1.763 -22.809 1.00 89.12 93 THR A CA 1
ATOM 709 C C . THR A 1 93 ? 20.572 -2.575 -21.805 1.00 89.12 93 THR A C 1
ATOM 711 O O . THR A 1 93 ? 19.637 -2.069 -21.182 1.00 89.12 93 THR A O 1
ATOM 714 N N . SER A 1 94 ? 20.980 -3.828 -21.577 1.00 91.06 94 SER A N 1
ATOM 715 C CA . SER A 1 94 ? 20.280 -4.741 -20.662 1.00 91.06 94 SER A C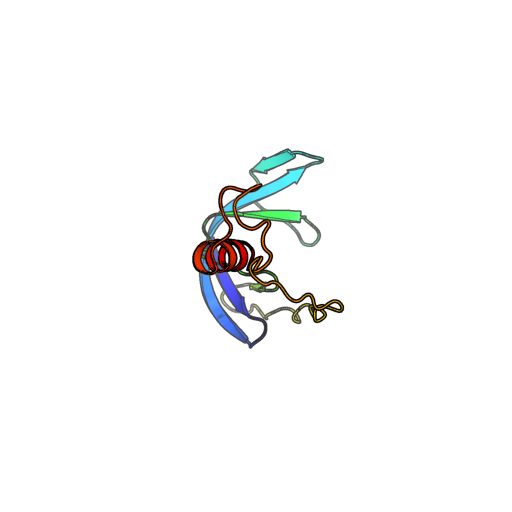A 1
ATOM 716 C C . SER A 1 94 ? 20.225 -4.208 -19.237 1.00 91.06 94 SER A C 1
ATOM 718 O O . SER A 1 94 ? 19.228 -4.393 -18.548 1.00 91.06 94 SER A O 1
ATOM 720 N N . ARG A 1 95 ? 21.283 -3.511 -18.801 1.00 92.31 95 ARG A N 1
ATOM 721 C CA . ARG A 1 95 ? 21.341 -2.890 -17.476 1.00 92.31 95 ARG A CA 1
ATOM 722 C C . ARG A 1 95 ? 20.276 -1.807 -17.324 1.00 92.31 95 ARG A C 1
ATOM 724 O O . ARG A 1 95 ? 19.522 -1.844 -16.366 1.00 92.31 95 ARG A O 1
ATOM 731 N N . ASN A 1 96 ? 20.154 -0.917 -18.309 1.00 90.88 96 ASN A N 1
ATOM 732 C CA . ASN A 1 96 ? 19.152 0.147 -18.278 1.00 90.88 96 ASN A CA 1
ATOM 733 C C . ASN A 1 96 ? 17.719 -0.410 -18.301 1.00 90.88 96 ASN A C 1
ATOM 735 O O . ASN A 1 96 ? 16.858 0.099 -17.588 1.00 90.88 96 ASN A O 1
ATOM 739 N N . LEU A 1 97 ? 17.470 -1.462 -19.091 1.00 90.69 97 LEU A N 1
ATOM 740 C CA . LEU A 1 97 ? 16.171 -2.136 -19.121 1.00 90.69 97 LEU A CA 1
ATOM 741 C C . LEU A 1 97 ? 15.842 -2.778 -17.765 1.00 90.69 97 LEU A C 1
ATOM 743 O O . LEU A 1 97 ? 14.751 -2.574 -17.241 1.00 90.69 97 LEU A O 1
ATOM 747 N N . ARG A 1 98 ? 16.797 -3.505 -17.170 1.00 91.88 98 ARG A N 1
ATOM 748 C CA . ARG A 1 98 ? 16.637 -4.120 -15.846 1.00 91.88 98 ARG A CA 1
ATOM 749 C C . ARG A 1 98 ? 16.377 -3.074 -14.763 1.00 91.88 98 ARG A C 1
ATOM 751 O O . ARG A 1 98 ? 15.431 -3.241 -14.006 1.00 91.88 98 ARG A O 1
ATOM 758 N N . ASP A 1 99 ? 17.164 -2.001 -14.732 1.00 93.12 99 ASP A N 1
ATOM 759 C CA . ASP A 1 99 ? 17.032 -0.926 -13.743 1.00 93.12 99 ASP A CA 1
ATOM 760 C C . ASP A 1 99 ? 15.688 -0.189 -13.874 1.00 93.12 99 ASP A C 1
ATOM 762 O O . ASP A 1 99 ? 15.154 0.316 -12.890 1.00 93.12 99 ASP A O 1
ATOM 766 N N . ARG A 1 100 ? 15.124 -0.105 -15.088 1.00 92.19 100 ARG A N 1
ATOM 767 C CA . ARG A 1 100 ? 13.788 0.460 -15.321 1.00 92.19 100 ARG A CA 1
ATOM 768 C C . ARG A 1 100 ? 12.693 -0.464 -14.799 1.00 92.19 100 ARG A C 1
ATOM 770 O O . ARG A 1 100 ? 11.777 0.034 -14.151 1.00 92.19 100 ARG A O 1
ATOM 777 N N . LEU A 1 101 ? 12.794 -1.764 -15.086 1.00 92.12 101 LEU A N 1
ATOM 778 C CA . LEU A 1 101 ? 11.837 -2.774 -14.628 1.00 92.12 101 LEU A CA 1
ATOM 779 C C . LEU A 1 101 ? 11.833 -2.880 -13.100 1.00 92.12 101 LEU A C 1
ATOM 781 O O . LEU A 1 101 ? 10.770 -2.900 -12.501 1.00 92.12 101 LEU A O 1
ATOM 785 N N . SER A 1 102 ? 13.005 -2.857 -12.461 1.00 90.75 102 SER A N 1
ATOM 786 C CA . SER A 1 102 ? 13.115 -2.930 -10.999 1.00 90.75 102 SER A CA 1
ATOM 787 C C . SER A 1 102 ? 12.627 -1.683 -10.261 1.00 90.75 102 SER A C 1
ATOM 789 O O . SER A 1 102 ? 12.578 -1.702 -9.043 1.00 90.75 102 SER A O 1
ATOM 791 N N . ARG A 1 103 ? 12.366 -0.574 -10.963 1.00 90.94 103 ARG A N 1
ATOM 792 C CA . ARG A 1 103 ? 11.773 0.634 -10.363 1.00 90.94 103 ARG A CA 1
ATOM 793 C C . ARG A 1 103 ? 10.246 0.635 -10.402 1.00 90.94 103 ARG A C 1
ATOM 795 O O . ARG A 1 103 ? 9.649 1.456 -9.725 1.00 90.94 103 ARG A O 1
ATOM 802 N N . GLU A 1 104 ? 9.648 -0.181 -11.265 1.00 85.19 104 GLU A N 1
ATOM 803 C CA . GLU A 1 104 ? 8.187 -0.284 -11.431 1.00 85.19 104 GLU A CA 1
ATOM 804 C C . GLU A 1 104 ? 7.604 -1.506 -10.709 1.00 85.19 104 GLU A C 1
ATOM 806 O O . GLU A 1 104 ? 6.386 -1.659 -10.668 1.00 85.19 104 GLU A O 1
ATOM 811 N N . LEU A 1 105 ? 8.472 -2.379 -10.189 1.00 72.75 105 LEU A N 1
ATOM 812 C CA . LEU A 1 105 ? 8.143 -3.488 -9.294 1.00 72.75 105 LEU A CA 1
ATOM 813 C C . LEU A 1 105 ? 8.355 -3.044 -7.848 1.00 72.75 105 LEU A C 1
ATOM 815 O O . LEU A 1 105 ? 7.537 -3.457 -7.003 1.00 72.75 105 LEU A O 1
#